Protein AF-A0A645AXY6-F1 (afdb_monomer_lite)

Organism: NCBI:txid1076179

Radius of gyration: 12.69 Å; chains: 1; bounding box: 23×16×35 Å

InterPro domains:
  IPR027417 P-loop containing nucleoside triphosphate hydrolase [G3DSA:3.40.50.300] (1-46)
  IPR027417 P-loop containing nucleoside triphosphate hydrolase [SSF52540] (2-43)

Foldseek 3Di:
DVVVVVCCVVVVDDDDDDDPDVVVQVPDPWHFDDDPNDTPDTDPPPD

pLDDT: mean 86.19, std 13.41, range [43.31, 94.88]

Sequence (47 aa):
MSLLKSMIKKYNQTLVMITHDETIAQMADRVIYIEDGKVIKGGVIND

Structure (mmCIF, N/CA/C/O backbone):
data_AF-A0A645AXY6-F1
#
_entry.id   AF-A0A645AXY6-F1
#
loop_
_atom_site.group_PDB
_atom_site.id
_atom_site.type_symbol
_atom_site.label_atom_id
_atom_site.label_alt_id
_atom_site.label_comp_id
_atom_site.label_asym_id
_atom_site.label_entity_id
_atom_site.label_seq_id
_atom_site.pdbx_PDB_ins_code
_atom_site.Cartn_x
_atom_site.Cartn_y
_atom_site.Cartn_z
_atom_site.occupancy
_atom_site.B_iso_or_equiv
_atom_site.auth_seq_id
_atom_site.auth_comp_id
_atom_site.auth_asym_id
_atom_site.auth_atom_id
_atom_site.pdbx_PDB_model_num
ATOM 1 N N . MET A 1 1 ? 4.025 3.937 12.542 1.00 74.50 1 MET A N 1
ATOM 2 C CA . MET A 1 1 ? 2.688 3.903 11.902 1.00 74.50 1 MET A CA 1
ATOM 3 C C . MET A 1 1 ? 1.480 4.061 12.832 1.00 74.50 1 MET A C 1
ATOM 5 O O . MET A 1 1 ? 0.374 4.252 12.340 1.00 74.50 1 MET A O 1
ATOM 9 N N . SER A 1 2 ? 1.641 3.996 14.155 1.00 82.25 2 SER A N 1
ATOM 10 C CA . SER A 1 2 ? 0.516 4.026 15.104 1.00 82.25 2 SER A CA 1
ATOM 11 C C . SER A 1 2 ? -0.307 5.322 15.063 1.00 82.25 2 SER A C 1
ATOM 13 O O . SER A 1 2 ? -1.531 5.252 15.048 1.00 82.25 2 SER A O 1
ATOM 15 N N . LEU A 1 3 ? 0.348 6.486 14.987 1.00 88.00 3 LEU A N 1
ATOM 16 C CA . LEU A 1 3 ? -0.323 7.792 14.976 1.00 88.00 3 LEU A CA 1
ATOM 17 C C . LEU A 1 3 ? -1.162 8.022 13.710 1.00 88.00 3 LEU A C 1
ATOM 19 O O . LEU A 1 3 ? -2.330 8.374 13.791 1.00 88.00 3 LEU A O 1
ATOM 23 N N . LEU A 1 4 ? -0.593 7.786 12.527 1.00 88.19 4 LEU A N 1
ATOM 24 C CA . LEU A 1 4 ? -1.331 7.959 11.270 1.00 88.19 4 LEU A CA 1
ATOM 25 C C . LEU A 1 4 ? -2.538 7.012 11.202 1.00 88.19 4 LEU A C 1
ATOM 27 O O . LEU A 1 4 ? -3.638 7.435 10.854 1.00 88.19 4 LEU A O 1
ATOM 31 N N . LYS A 1 5 ? -2.373 5.753 11.636 1.00 85.19 5 LYS A N 1
ATOM 32 C CA . LYS A 1 5 ? -3.482 4.791 11.721 1.00 85.19 5 LYS A CA 1
ATOM 33 C C . LYS A 1 5 ? -4.568 5.211 12.720 1.00 85.19 5 LYS A C 1
ATOM 35 O O . LYS A 1 5 ? -5.742 4.949 12.465 1.00 85.19 5 LYS A O 1
ATOM 40 N N . SER A 1 6 ? -4.220 5.855 13.838 1.00 88.69 6 SER A N 1
ATOM 41 C CA . SER A 1 6 ? -5.224 6.337 14.797 1.00 88.69 6 SER A CA 1
ATOM 42 C C . SER A 1 6 ? -6.004 7.540 14.262 1.00 88.69 6 SER A C 1
ATOM 44 O O . SER A 1 6 ? -7.212 7.611 14.474 1.00 8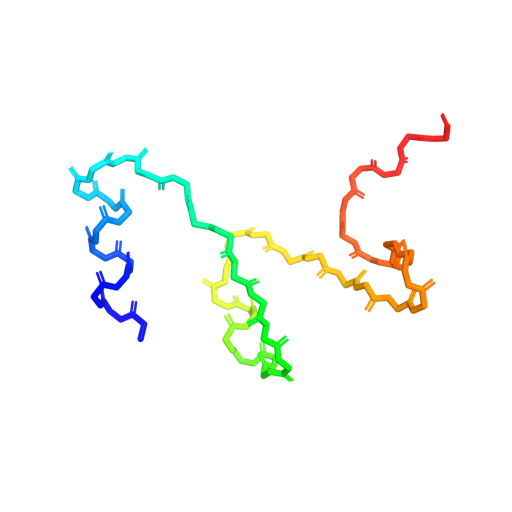8.69 6 SER A O 1
ATOM 46 N N . MET A 1 7 ? -5.357 8.426 13.500 1.00 90.31 7 MET A N 1
ATOM 47 C CA . MET A 1 7 ? -6.013 9.554 12.827 1.00 90.31 7 MET A CA 1
ATOM 48 C C . MET A 1 7 ? -7.018 9.084 11.770 1.00 90.31 7 MET A C 1
ATOM 50 O O . MET A 1 7 ? -8.158 9.541 11.781 1.00 90.31 7 MET A O 1
ATOM 54 N N . ILE A 1 8 ? -6.641 8.112 10.929 1.00 91.19 8 ILE A N 1
ATOM 55 C CA . ILE A 1 8 ? -7.542 7.483 9.944 1.00 91.19 8 ILE A CA 1
ATOM 56 C C . ILE A 1 8 ? -8.817 6.988 10.621 1.00 91.19 8 ILE A C 1
ATOM 58 O O . ILE A 1 8 ? -9.915 7.343 10.204 1.00 91.19 8 ILE A O 1
ATOM 62 N N . LYS A 1 9 ? -8.671 6.211 11.703 1.00 89.06 9 LYS A N 1
ATOM 63 C CA . LYS A 1 9 ? -9.811 5.643 12.434 1.00 89.06 9 LYS A CA 1
ATOM 64 C C . LYS A 1 9 ? -10.658 6.710 13.123 1.00 89.06 9 LYS A C 1
ATOM 66 O O . LYS A 1 9 ? -11.874 6.586 13.158 1.00 89.06 9 LYS A O 1
ATOM 71 N N . LYS A 1 10 ? -10.027 7.744 13.683 1.00 94.62 10 LYS A N 1
ATOM 72 C CA . LYS A 1 10 ? -10.718 8.799 14.433 1.00 94.62 10 LYS A CA 1
ATOM 73 C C . LYS A 1 10 ? -11.491 9.759 13.529 1.00 94.62 10 LYS A C 1
ATOM 75 O O . LYS A 1 10 ? -12.556 10.221 13.919 1.00 94.62 10 LYS A O 1
ATOM 80 N N . TYR A 1 11 ? -10.950 10.069 12.354 1.00 94.88 11 TYR A N 1
ATOM 81 C CA . TYR A 1 11 ? -11.486 11.097 11.457 1.00 94.88 11 TYR A CA 1
ATOM 82 C C . TYR A 1 11 ? -12.043 10.535 10.147 1.00 94.88 11 TYR A C 1
ATOM 84 O O . TYR A 1 11 ? -12.427 11.303 9.271 1.00 94.88 11 TYR A O 1
ATOM 92 N N . ASN A 1 12 ? -12.082 9.208 10.006 1.00 92.75 12 ASN A N 1
ATOM 93 C CA . ASN A 1 12 ? -12.547 8.502 8.813 1.00 92.75 12 ASN A CA 1
ATOM 94 C C . ASN A 1 12 ? -11.863 8.989 7.517 1.00 92.75 12 ASN A C 1
ATOM 96 O O . ASN A 1 12 ? -12.482 9.102 6.460 1.00 92.75 12 ASN A O 1
ATOM 100 N N . GLN A 1 13 ? -10.577 9.330 7.626 1.00 92.56 13 GLN A N 1
ATOM 101 C CA . GLN A 1 13 ? -9.777 9.888 6.539 1.00 92.56 13 GLN A CA 1
ATOM 102 C C . GLN A 1 13 ? -9.171 8.782 5.678 1.00 92.56 13 GLN A C 1
ATOM 104 O O . GLN A 1 13 ? -8.739 7.753 6.187 1.00 92.56 13 GLN A O 1
ATOM 109 N N . THR A 1 14 ? -9.068 9.021 4.371 1.00 93.12 14 THR A N 1
ATOM 110 C CA . THR A 1 14 ? -8.316 8.131 3.476 1.00 93.12 14 THR A CA 1
ATOM 111 C C . THR A 1 14 ? -6.827 8.470 3.546 1.00 93.12 14 THR A C 1
ATOM 113 O O . THR A 1 14 ? -6.458 9.629 3.367 1.00 93.12 14 THR A O 1
ATOM 116 N N . LEU A 1 15 ? -5.971 7.470 3.782 1.00 91.81 15 LEU A N 1
ATOM 117 C CA . LEU A 1 15 ? -4.514 7.613 3.710 1.00 91.81 15 LEU A CA 1
ATOM 118 C C . LEU A 1 15 ? -3.988 6.948 2.440 1.00 91.81 15 LEU A C 1
ATOM 120 O O . LEU A 1 15 ? -4.137 5.741 2.261 1.00 91.81 15 LEU A O 1
ATOM 124 N N . VAL A 1 16 ? -3.300 7.729 1.614 1.00 94.19 16 VAL A N 1
ATOM 125 C CA . VAL A 1 16 ? -2.428 7.221 0.552 1.00 94.19 16 VAL A CA 1
ATOM 126 C C . VAL A 1 16 ? -0.989 7.408 1.017 1.00 94.19 16 VAL A C 1
ATOM 128 O O . VAL A 1 16 ? -0.615 8.495 1.453 1.00 94.19 16 VAL A O 1
ATOM 131 N N . MET A 1 17 ? -0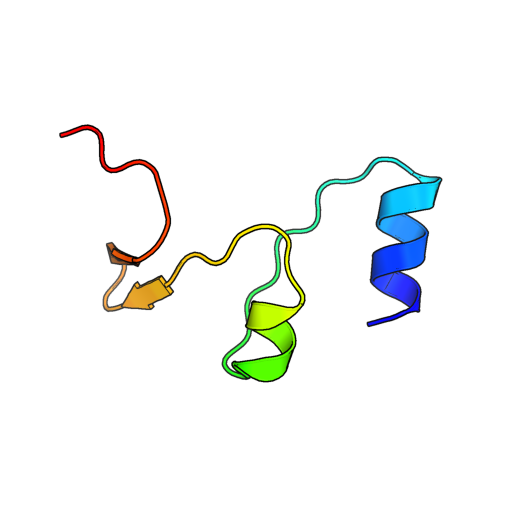.190 6.348 0.954 1.00 92.00 17 MET A N 1
ATOM 132 C CA . MET A 1 17 ? 1.211 6.365 1.362 1.00 92.00 17 MET A CA 1
ATOM 133 C C . MET A 1 17 ? 2.081 5.775 0.259 1.00 92.00 17 MET A C 1
ATOM 135 O O . MET A 1 17 ? 1.733 4.754 -0.327 1.00 92.00 17 MET A O 1
ATOM 139 N N . ILE A 1 18 ? 3.236 6.397 0.040 1.00 94.12 18 ILE A N 1
ATOM 140 C CA . ILE A 1 18 ? 4.280 5.916 -0.862 1.00 94.12 18 ILE A CA 1
ATOM 141 C C . ILE A 1 18 ? 5.463 5.481 0.003 1.00 94.12 18 ILE A C 1
ATOM 143 O O . ILE A 1 18 ? 5.874 6.213 0.904 1.00 94.12 18 ILE A O 1
ATOM 147 N N . THR A 1 19 ? 5.981 4.280 -0.236 1.00 94.31 19 THR A N 1
ATOM 148 C CA . THR A 1 19 ? 7.134 3.729 0.482 1.00 94.31 19 THR A CA 1
ATOM 149 C C . THR A 1 19 ? 7.917 2.781 -0.424 1.00 94.31 19 THR A C 1
ATOM 151 O O . THR A 1 19 ? 7.327 2.129 -1.282 1.00 94.31 19 THR A O 1
ATOM 154 N N . HIS A 1 20 ? 9.229 2.687 -0.206 1.00 93.94 20 HIS A N 1
ATOM 155 C CA . HIS A 1 20 ? 10.076 1.627 -0.769 1.00 93.94 20 HIS A CA 1
ATOM 156 C C . HIS A 1 20 ? 10.282 0.456 0.211 1.00 93.94 20 HIS A C 1
ATOM 158 O O . HIS A 1 20 ? 10.899 -0.541 -0.144 1.00 93.94 20 HIS A O 1
ATOM 164 N N . ASP A 1 21 ? 9.776 0.565 1.444 1.00 94.44 21 ASP A N 1
ATOM 165 C CA . ASP A 1 21 ? 9.822 -0.498 2.451 1.00 94.44 21 ASP A CA 1
ATOM 166 C C . ASP A 1 21 ? 8.613 -1.431 2.296 1.00 94.44 21 ASP A C 1
ATOM 168 O O . ASP A 1 21 ? 7.466 -1.044 2.559 1.00 94.44 21 ASP A O 1
AT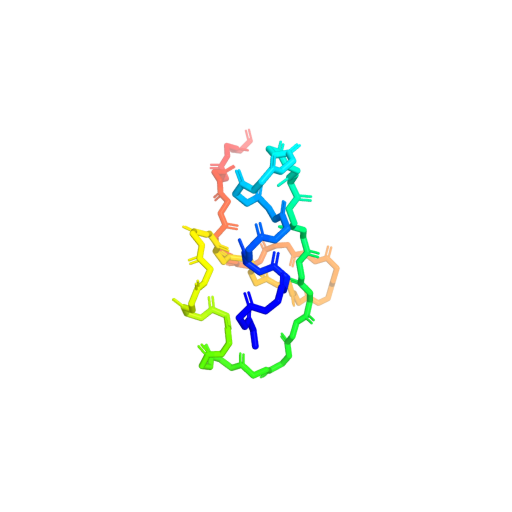OM 172 N N . GLU A 1 22 ? 8.879 -2.673 1.895 1.00 90.25 22 GLU A N 1
ATOM 173 C CA . GLU A 1 22 ? 7.859 -3.706 1.711 1.00 90.25 22 GLU A CA 1
ATOM 174 C C . GLU A 1 22 ? 7.100 -4.038 2.999 1.00 90.25 22 GLU A C 1
ATOM 176 O O . GLU A 1 22 ? 5.899 -4.301 2.949 1.00 90.25 22 GLU A O 1
ATOM 181 N N . THR A 1 23 ? 7.758 -3.973 4.158 1.00 93.06 23 THR A N 1
ATOM 182 C CA . THR A 1 23 ? 7.136 -4.258 5.458 1.00 93.06 23 THR A CA 1
ATOM 183 C C . THR A 1 23 ? 6.025 -3.257 5.732 1.00 93.06 23 THR A C 1
ATOM 185 O O . THR A 1 23 ? 4.924 -3.622 6.139 1.00 93.06 23 THR A O 1
ATOM 188 N N . ILE A 1 24 ? 6.285 -1.977 5.460 1.00 90.94 24 ILE A N 1
ATOM 189 C CA . ILE A 1 24 ? 5.296 -0.911 5.621 1.00 90.94 24 ILE A CA 1
ATOM 190 C C . ILE A 1 24 ? 4.164 -1.064 4.598 1.00 90.94 24 ILE A C 1
ATOM 192 O O . ILE A 1 24 ? 3.000 -0.864 4.953 1.00 90.94 24 ILE A O 1
ATOM 196 N N . ALA A 1 25 ? 4.478 -1.439 3.355 1.00 91.44 25 ALA A N 1
ATOM 197 C CA . ALA A 1 25 ? 3.475 -1.663 2.316 1.00 91.44 25 ALA A CA 1
ATOM 198 C C . ALA A 1 25 ? 2.517 -2.810 2.681 1.00 91.44 25 ALA A C 1
ATOM 200 O O . ALA A 1 25 ? 1.303 -2.647 2.589 1.00 91.44 25 ALA A O 1
ATOM 201 N N . GLN A 1 26 ? 3.034 -3.931 3.191 1.00 88.38 26 GLN A N 1
ATOM 202 C CA . GLN A 1 26 ? 2.229 -5.081 3.628 1.00 88.38 26 GLN A CA 1
ATOM 203 C C . GLN A 1 26 ? 1.274 -4.758 4.789 1.00 88.38 26 GLN A C 1
ATOM 205 O O . GLN A 1 26 ? 0.296 -5.468 5.003 1.00 88.38 26 GLN A O 1
ATOM 210 N N . MET A 1 27 ? 1.524 -3.680 5.538 1.00 89.56 27 MET A N 1
ATOM 211 C CA . MET A 1 27 ? 0.632 -3.220 6.607 1.00 89.56 27 MET A CA 1
ATOM 212 C C . MET A 1 27 ? -0.583 -2.419 6.109 1.00 89.56 27 MET A C 1
ATOM 214 O O . MET A 1 27 ? -1.387 -1.994 6.955 1.00 89.56 27 MET A O 1
ATOM 218 N N . ALA A 1 28 ? -0.671 -2.120 4.810 1.00 89.88 28 ALA A N 1
ATOM 219 C CA . ALA A 1 28 ? -1.768 -1.381 4.193 1.00 89.88 28 ALA A CA 1
ATOM 220 C C . ALA A 1 28 ? -2.908 -2.316 3.765 1.00 89.88 28 ALA A C 1
ATOM 222 O O . ALA A 1 28 ? -2.690 -3.484 3.463 1.00 89.88 28 ALA A O 1
ATOM 223 N N . ASP A 1 29 ? -4.126 -1.777 3.683 1.00 89.62 29 ASP A N 1
ATOM 224 C CA . ASP A 1 29 ? -5.290 -2.545 3.222 1.00 89.62 29 ASP A CA 1
ATOM 225 C C . ASP A 1 29 ? -5.184 -2.902 1.728 1.00 89.62 29 ASP A C 1
ATOM 227 O O . ASP A 1 29 ? -5.714 -3.914 1.271 1.00 89.62 29 ASP A O 1
ATOM 231 N N . ARG A 1 30 ? -4.501 -2.055 0.948 1.00 90.81 30 ARG A N 1
ATOM 232 C CA . ARG A 1 30 ? -4.247 -2.233 -0.485 1.00 90.81 30 ARG A CA 1
ATOM 233 C C . ARG A 1 30 ? -2.831 -1.778 -0.812 1.00 90.81 30 ARG A C 1
ATOM 235 O O . ARG A 1 30 ? -2.389 -0.744 -0.316 1.00 90.81 30 ARG A O 1
ATOM 242 N N . VAL A 1 31 ? -2.166 -2.511 -1.700 1.00 92.50 31 VAL A N 1
ATOM 243 C CA . VAL A 1 31 ? -0.832 -2.172 -2.210 1.00 92.50 31 VAL A CA 1
ATOM 244 C C . VAL A 1 31 ? -0.899 -2.048 -3.727 1.00 92.50 31 VAL A C 1
ATOM 246 O O . VAL A 1 31 ? -1.430 -2.936 -4.393 1.00 92.50 31 VAL A O 1
ATOM 249 N N . ILE A 1 32 ? -0.379 -0.938 -4.249 1.00 93.38 32 ILE A N 1
ATOM 250 C CA . ILE A 1 32 ? -0.244 -0.657 -5.681 1.00 93.38 32 ILE A CA 1
ATOM 251 C C . ILE A 1 32 ? 1.247 -0.491 -5.959 1.00 93.38 32 ILE A C 1
ATOM 253 O O . ILE A 1 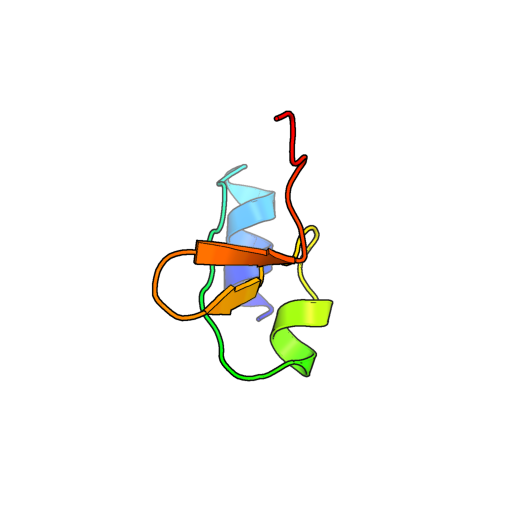32 ? 1.904 0.328 -5.317 1.00 93.38 32 ILE A O 1
ATOM 257 N N . TYR A 1 33 ? 1.770 -1.261 -6.905 1.00 93.25 33 TYR A N 1
ATOM 258 C CA . TYR A 1 33 ? 3.147 -1.157 -7.369 1.00 93.25 33 TYR A CA 1
ATOM 259 C C . TYR A 1 33 ? 3.176 -0.350 -8.659 1.00 93.25 33 TYR A C 1
ATOM 261 O O . TYR A 1 33 ? 2.417 -0.635 -9.591 1.00 93.25 33 TYR A O 1
ATOM 269 N N . ILE A 1 34 ? 4.056 0.646 -8.701 1.00 92.50 34 ILE A N 1
ATOM 270 C CA . ILE A 1 34 ? 4.241 1.535 -9.844 1.00 92.50 34 ILE A CA 1
ATOM 271 C C . ILE A 1 34 ? 5.700 1.452 -10.285 1.00 92.50 34 ILE A C 1
ATOM 273 O O . ILE A 1 34 ? 6.597 1.579 -9.455 1.00 92.50 34 ILE A O 1
ATOM 277 N N . GLU A 1 35 ? 5.920 1.282 -11.584 1.00 93.12 35 GLU A N 1
ATOM 278 C CA . GLU A 1 35 ? 7.232 1.321 -12.234 1.00 93.12 35 GLU A CA 1
ATOM 279 C C . GLU A 1 35 ? 7.087 2.067 -13.565 1.00 93.12 35 GLU A C 1
ATOM 281 O O . GLU A 1 35 ? 6.073 1.918 -14.250 1.00 93.12 35 GLU A O 1
ATOM 286 N N . ASP A 1 36 ? 8.040 2.944 -13.887 1.00 94.31 36 ASP A N 1
ATOM 287 C CA . ASP A 1 36 ? 8.034 3.764 -15.110 1.00 94.31 36 ASP A CA 1
ATOM 288 C C . ASP A 1 36 ? 6.693 4.472 -15.400 1.00 94.31 36 ASP A C 1
ATOM 290 O O . ASP A 1 36 ? 6.218 4.552 -16.535 1.00 94.31 36 ASP A O 1
ATOM 294 N N . GLY A 1 37 ? 6.044 4.979 -14.345 1.00 91.50 37 GLY A N 1
ATOM 295 C CA . GLY A 1 37 ? 4.767 5.694 -14.437 1.00 91.50 37 GLY A CA 1
ATOM 296 C C . GLY A 1 37 ? 3.543 4.811 -14.709 1.00 91.50 37 GLY A C 1
ATOM 297 O O . GLY A 1 37 ? 2.456 5.344 -14.926 1.00 91.50 37 GLY A O 1
ATOM 298 N N . LYS A 1 38 ? 3.683 3.480 -14.683 1.00 92.12 38 LYS A N 1
ATOM 299 C CA . LYS A 1 38 ? 2.597 2.515 -14.908 1.00 92.12 38 LYS A CA 1
ATOM 300 C C . LYS A 1 38 ? 2.329 1.684 -13.660 1.00 92.12 38 LYS A C 1
ATOM 302 O O . LYS A 1 38 ? 3.250 1.333 -12.930 1.00 92.12 38 LYS A O 1
ATOM 307 N N . VAL A 1 39 ? 1.064 1.332 -13.432 1.00 91.44 39 VAL A N 1
ATOM 308 C CA . VAL A 1 39 ? 0.696 0.360 -12.393 1.00 91.44 39 VAL A CA 1
ATOM 309 C C . VAL A 1 39 ? 1.048 -1.032 -12.899 1.00 91.44 39 VAL A C 1
ATOM 311 O O . VAL A 1 39 ? 0.458 -1.505 -13.866 1.00 91.44 39 VAL A O 1
ATOM 314 N N . ILE A 1 40 ? 1.999 -1.687 -12.242 1.00 93.06 40 ILE A N 1
ATOM 315 C CA . ILE A 1 40 ? 2.465 -3.024 -12.629 1.00 93.06 40 ILE A CA 1
ATOM 316 C C . ILE A 1 40 ? 1.787 -4.140 -11.825 1.00 93.06 40 ILE A C 1
ATOM 318 O O . ILE A 1 40 ? 1.753 -5.286 -12.264 1.00 93.06 40 ILE A O 1
ATOM 322 N N . LYS A 1 41 ? 1.242 -3.830 -10.638 1.00 85.88 41 LYS A N 1
ATOM 323 C CA . LYS A 1 41 ? 0.576 -4.806 -9.761 1.00 85.88 41 LYS A CA 1
ATOM 324 C C . LYS A 1 41 ? -0.338 -4.110 -8.754 1.00 85.88 41 LYS A C 1
ATOM 326 O O . LYS A 1 41 ? 0.059 -3.122 -8.146 1.00 85.88 41 LYS A O 1
ATOM 331 N N . GLY A 1 42 ? -1.520 -4.679 -8.514 1.00 73.56 42 GLY A N 1
ATOM 332 C CA . GLY A 1 42 ? -2.471 -4.181 -7.516 1.00 73.56 42 GLY A CA 1
ATOM 333 C C . GLY A 1 42 ? -3.314 -3.018 -8.040 1.00 73.56 42 GLY A C 1
ATOM 334 O O . GLY A 1 42 ? -2.835 -1.911 -8.238 1.00 73.56 42 GLY A O 1
ATOM 335 N N . GLY A 1 43 ? -4.596 -3.292 -8.267 1.00 63.72 43 GLY A N 1
ATOM 336 C CA . GLY A 1 43 ? -5.519 -2.42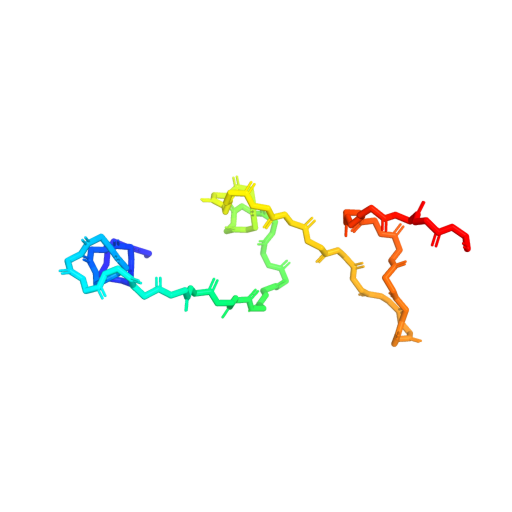9 -9.003 1.00 63.72 43 GLY A CA 1
ATOM 337 C C . GLY A 1 43 ? -6.356 -3.309 -9.922 1.00 63.72 43 GLY A C 1
ATOM 338 O O . GLY A 1 43 ? -5.827 -4.257 -10.494 1.00 63.72 43 GLY A O 1
ATOM 339 N N . VAL A 1 44 ? -7.666 -3.069 -10.000 1.00 51.16 44 VAL A N 1
ATOM 340 C CA . VAL A 1 44 ? -8.508 -3.758 -10.983 1.00 51.16 44 VAL A CA 1
ATOM 341 C C . VAL A 1 44 ? -8.079 -3.223 -12.346 1.00 51.16 44 VAL A C 1
ATOM 343 O O . VAL A 1 44 ? -8.417 -2.096 -12.695 1.00 51.16 44 VAL A O 1
ATOM 346 N N . ILE A 1 45 ? -7.261 -3.993 -13.058 1.00 48.12 45 ILE A N 1
ATOM 347 C CA . ILE A 1 45 ? -7.035 -3.831 -14.493 1.00 48.12 45 ILE A CA 1
ATOM 348 C C . ILE A 1 45 ? -8.321 -4.295 -15.168 1.00 48.12 45 ILE A C 1
ATOM 350 O O . ILE A 1 45 ? -8.514 -5.481 -15.410 1.00 48.12 45 ILE A O 1
ATOM 354 N N . ASN A 1 46 ? -9.252 -3.363 -15.344 1.00 43.31 46 ASN A N 1
ATOM 355 C CA . ASN A 1 46 ? -10.224 -3.491 -16.414 1.00 43.31 46 ASN A CA 1
ATOM 356 C C . ASN A 1 46 ? -9.538 -2.885 -17.639 1.00 43.31 46 ASN A C 1
ATOM 358 O O . ASN A 1 46 ? -9.133 -1.722 -17.568 1.00 43.31 46 ASN A O 1
ATOM 362 N N . ASP A 1 4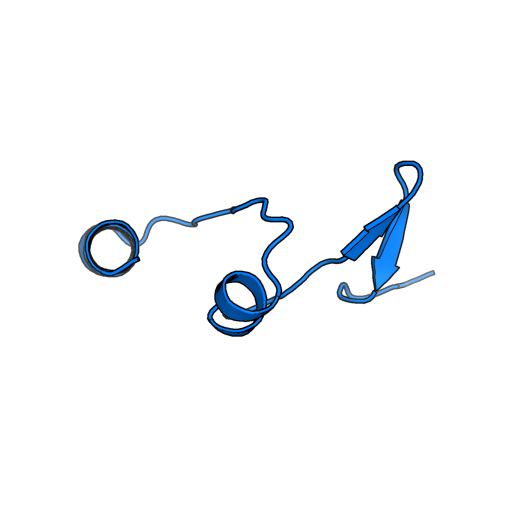7 ? -9.340 -3.712 -18.665 1.00 43.94 47 ASP A N 1
ATOM 363 C CA . ASP A 1 47 ? -8.871 -3.306 -19.996 1.00 43.94 47 ASP A CA 1
ATOM 364 C C . ASP A 1 47 ? -9.644 -2.095 -20.549 1.00 43.94 47 ASP A C 1
ATOM 366 O O . ASP A 1 47 ? -10.881 -2.024 -20.336 1.00 43.94 47 ASP A O 1
#

Secondary structure (DSSP, 8-state):
-HHHHHHHHHHT-------S-HHHHHTSS---EEETTEEEESS----